Protein AF-A0A0S7EU86-F1 (afdb_monomer)

Sequence (99 aa):
PDTTYLLRIAAATRVGWCEPSPWTSHRTPKISSSKVPPAPVLQLEALNCTSVRARWHTSPDPVAVLGFRLCYHEEGQPEQPSILLQAETYIHTIGGLGE

Foldseek 3Di:
DQDWDWDKDWDADPVGIDDIDDTDTDTDPPPVPLQDFPDWDWDWDDPDPFKIKIFTDTDPHPHQDQWDWDWDDDDVGDIDHTDIGGSPDGMDMDGRHPD

Mean predicted aligned error: 13.25 Å

Organism: NCBI:txid188132

pLDDT: mean 76.17, std 11.66, range [46.59, 91.69]

InterPro domains:
  IPR003961 Fibronectin type III [PS50853] (1-31)
  IPR036116 Fibronectin type III superfamily [SSF49265] (1-97)

Radius of gyration: 24.98 Å; Cα contacts (8 Å, |Δi|>4): 153; chains: 1; bounding box: 62×23×64 Å

Structure (mmCIF, N/CA/C/O backbone):
data_AF-A0A0S7EU86-F1
#
_entry.id   AF-A0A0S7EU86-F1
#
loop_
_atom_site.group_PDB
_atom_site.id
_atom_site.type_symbol
_atom_site.label_atom_id
_atom_site.label_alt_id
_atom_site.label_comp_id
_atom_site.label_asym_id
_atom_site.label_entity_id
_atom_site.label_seq_id
_atom_site.pdbx_PDB_ins_code
_atom_site.Cartn_x
_atom_site.Cartn_y
_atom_site.Cartn_z
_atom_site.occupancy
_atom_site.B_iso_or_equiv
_atom_site.auth_seq_id
_atom_site.auth_comp_id
_atom_site.auth_asym_id
_atom_site.auth_atom_id
_atom_site.pdbx_PDB_model_num
ATOM 1 N N . PRO A 1 1 ? 15.363 8.288 -5.330 1.00 46.59 1 PRO A N 1
ATOM 2 C CA . PRO A 1 1 ? 16.267 9.262 -5.976 1.00 46.59 1 PRO A CA 1
ATOM 3 C C . PRO A 1 1 ? 15.541 9.985 -7.119 1.00 46.59 1 PRO A C 1
ATOM 5 O O . PRO A 1 1 ? 14.771 9.345 -7.828 1.00 46.59 1 PRO A O 1
ATOM 8 N N . ASP A 1 2 ? 15.757 11.299 -7.233 1.00 51.91 2 ASP A N 1
ATOM 9 C CA . ASP A 1 2 ? 15.404 12.167 -8.371 1.00 51.91 2 ASP A CA 1
ATOM 10 C C . ASP A 1 2 ? 16.699 12.472 -9.127 1.00 51.91 2 ASP A C 1
ATOM 12 O O . ASP A 1 2 ? 17.270 13.551 -9.000 1.00 51.91 2 ASP A O 1
ATOM 16 N N . THR A 1 3 ? 17.251 11.469 -9.801 1.00 57.22 3 THR A N 1
ATOM 17 C CA . THR A 1 3 ? 18.536 11.616 -10.484 1.00 57.22 3 THR A CA 1
ATOM 18 C C . THR A 1 3 ? 18.283 11.638 -11.983 1.00 57.22 3 THR A C 1
ATOM 20 O O . THR A 1 3 ? 17.699 10.713 -12.547 1.00 57.22 3 THR A O 1
ATOM 23 N N . THR A 1 4 ? 18.675 12.730 -12.631 1.00 67.44 4 THR A N 1
ATOM 24 C CA . THR A 1 4 ? 18.695 12.813 -14.091 1.00 67.44 4 THR A CA 1
ATOM 25 C C . THR A 1 4 ? 19.943 12.097 -14.583 1.00 67.44 4 THR A C 1
ATOM 27 O O . THR A 1 4 ? 21.056 12.489 -14.236 1.00 67.44 4 THR A O 1
ATOM 30 N N . TYR A 1 5 ? 19.759 11.053 -15.385 1.00 70.88 5 TYR A N 1
ATOM 31 C CA . TYR A 1 5 ? 20.847 10.322 -16.017 1.00 70.88 5 TYR A CA 1
ATOM 32 C C . TYR A 1 5 ? 21.015 10.811 -17.454 1.00 70.88 5 TYR A C 1
ATOM 34 O O . TYR A 1 5 ? 20.039 10.950 -18.193 1.00 70.88 5 TYR A O 1
ATOM 42 N N . LEU A 1 6 ? 22.260 11.065 -17.848 1.00 77.19 6 LEU A N 1
ATOM 43 C CA . LEU A 1 6 ? 22.628 11.287 -19.241 1.00 77.19 6 LEU A CA 1
ATOM 44 C C . LEU A 1 6 ? 23.138 9.960 -19.794 1.00 77.19 6 LEU A C 1
ATOM 46 O O . LEU A 1 6 ? 24.157 9.447 -19.336 1.00 77.19 6 LEU A O 1
ATOM 50 N N . LEU A 1 7 ? 22.411 9.390 -20.751 1.00 78.62 7 LEU A N 1
ATOM 51 C CA . LEU A 1 7 ? 22.795 8.153 -21.419 1.00 78.62 7 LEU A CA 1
ATOM 52 C C . LEU A 1 7 ? 23.184 8.459 -22.866 1.00 78.62 7 LEU A C 1
ATOM 54 O O . LEU A 1 7 ? 22.616 9.340 -23.509 1.00 78.62 7 LEU A O 1
ATOM 58 N N . ARG A 1 8 ? 24.155 7.714 -23.388 1.00 77.06 8 ARG A N 1
ATOM 59 C CA . ARG A 1 8 ? 24.468 7.647 -24.818 1.00 77.06 8 ARG A CA 1
ATOM 60 C C . ARG A 1 8 ? 25.004 6.263 -25.142 1.00 77.06 8 ARG A C 1
ATOM 62 O O . ARG A 1 8 ? 25.520 5.586 -24.254 1.00 77.06 8 ARG A O 1
ATOM 69 N N . ILE A 1 9 ? 24.903 5.855 -26.398 1.00 76.88 9 ILE A N 1
ATOM 70 C CA . ILE A 1 9 ? 25.339 4.528 -26.836 1.00 76.88 9 ILE A CA 1
ATOM 71 C C . ILE A 1 9 ? 26.126 4.622 -28.146 1.00 76.88 9 ILE A C 1
ATOM 73 O O . ILE A 1 9 ? 25.810 5.443 -29.003 1.00 76.88 9 ILE A O 1
ATOM 77 N N . ALA A 1 10 ? 27.162 3.794 -28.288 1.00 81.38 10 ALA A N 1
ATOM 78 C CA . ALA A 1 10 ? 27.906 3.589 -29.532 1.00 81.38 10 ALA A CA 1
ATOM 79 C C . ALA A 1 10 ? 27.873 2.108 -29.903 1.00 81.38 10 ALA A C 1
ATOM 81 O O . ALA A 1 10 ? 27.994 1.243 -29.035 1.00 81.38 10 ALA A O 1
ATOM 82 N N . ALA A 1 11 ? 27.758 1.822 -31.197 1.00 80.44 11 ALA A N 1
ATOM 83 C CA . ALA A 1 11 ? 27.907 0.468 -31.710 1.00 80.44 11 ALA A CA 1
ATOM 84 C C . ALA A 1 11 ? 29.396 0.114 -31.860 1.00 80.44 11 ALA A C 1
ATOM 86 O O . ALA A 1 11 ? 30.177 0.911 -32.384 1.00 80.44 11 ALA A O 1
ATOM 87 N N . ALA A 1 12 ? 29.780 -1.088 -31.428 1.00 80.69 12 ALA A N 1
ATOM 88 C CA . ALA A 1 12 ? 31.108 -1.647 -31.665 1.00 80.69 12 ALA A CA 1
ATOM 89 C C . ALA A 1 12 ? 31.097 -2.549 -32.902 1.00 80.69 12 ALA A C 1
ATOM 91 O O . ALA A 1 12 ? 30.210 -3.384 -33.070 1.00 80.69 12 ALA A O 1
ATOM 92 N N . THR A 1 13 ? 32.118 -2.423 -33.741 1.00 76.50 13 THR A N 1
ATOM 93 C CA . THR A 1 13 ? 32.385 -3.315 -34.873 1.00 76.50 13 THR A CA 1
ATOM 94 C C . THR A 1 13 ? 33.777 -3.927 -34.732 1.00 76.50 13 THR A C 1
ATOM 96 O O . THR A 1 13 ? 34.605 -3.454 -33.954 1.00 76.50 13 THR A O 1
ATOM 99 N N . ARG A 1 14 ? 34.075 -4.963 -35.523 1.00 75.25 14 ARG A N 1
ATOM 100 C CA . ARG A 1 14 ? 35.390 -5.632 -35.531 1.00 75.25 14 ARG A CA 1
ATOM 101 C C . ARG A 1 14 ? 36.555 -4.686 -35.876 1.00 75.25 14 ARG A C 1
ATOM 103 O O . ARG A 1 14 ? 37.694 -5.001 -35.555 1.00 75.25 14 ARG A O 1
ATOM 110 N N . VAL A 1 15 ? 36.268 -3.553 -36.519 1.00 77.94 15 VAL A N 1
ATOM 111 C CA . VAL A 1 15 ? 37.255 -2.538 -36.924 1.00 77.94 15 VAL A CA 1
ATOM 112 C C . VAL A 1 15 ? 37.270 -1.302 -36.014 1.00 77.94 15 VAL A C 1
ATOM 114 O O . VAL A 1 15 ? 38.108 -0.429 -36.207 1.00 77.94 15 VAL A O 1
ATOM 117 N N . GLY A 1 16 ? 36.382 -1.220 -35.013 1.00 80.69 16 GLY A N 1
ATOM 118 C CA . GLY A 1 16 ? 36.322 -0.101 -34.067 1.00 80.69 16 GLY A CA 1
ATOM 119 C C . GLY A 1 16 ? 34.904 0.306 -33.657 1.00 80.69 16 GLY A C 1
ATOM 120 O O . GLY A 1 16 ? 33.915 -0.313 -34.052 1.00 80.69 16 GLY A O 1
ATOM 121 N N . TRP A 1 17 ? 34.811 1.361 -32.849 1.00 78.38 17 TRP A N 1
ATOM 122 C CA . TRP A 1 17 ? 33.550 1.941 -32.376 1.00 78.38 17 TRP A CA 1
ATOM 123 C C . TRP A 1 17 ? 33.030 3.004 -33.351 1.00 78.38 17 TRP A C 1
ATOM 125 O O . TRP A 1 17 ? 33.816 3.766 -33.908 1.00 78.38 17 TRP A O 1
ATOM 135 N N . CYS A 1 18 ? 31.712 3.062 -33.544 1.00 78.44 18 CYS A N 1
ATOM 136 C CA . CYS A 1 18 ? 31.058 4.122 -34.313 1.00 78.44 18 CYS A CA 1
ATOM 137 C C . CYS A 1 18 ? 30.902 5.404 -33.475 1.00 78.44 18 CYS A C 1
ATOM 139 O O . CYS A 1 18 ? 31.045 5.379 -32.248 1.00 78.44 18 CYS A O 1
ATOM 141 N N . GLU A 1 19 ? 30.573 6.518 -34.131 1.00 85.25 19 GLU A N 1
ATOM 142 C CA . GLU A 1 19 ? 30.226 7.760 -33.448 1.00 85.25 19 GLU A CA 1
ATOM 143 C C . GLU A 1 19 ? 29.063 7.518 -32.472 1.00 85.25 19 GLU A C 1
ATOM 145 O O . GLU A 1 19 ? 28.039 6.941 -32.854 1.00 85.25 19 GLU A O 1
ATOM 150 N N . PRO A 1 20 ? 29.201 7.904 -31.191 1.00 78.81 20 PRO A N 1
ATOM 151 C CA . PRO A 1 20 ? 28.162 7.606 -30.225 1.00 78.81 20 PRO A CA 1
ATOM 152 C C . PRO A 1 20 ? 26.981 8.558 -30.401 1.00 78.81 20 PRO A C 1
ATOM 154 O O . PRO A 1 20 ? 27.161 9.729 -30.741 1.00 78.81 20 PRO A O 1
ATOM 157 N N . SER A 1 21 ? 25.788 8.089 -30.042 1.00 79.50 21 SER A N 1
ATOM 158 C CA . SER A 1 21 ? 24.556 8.872 -30.113 1.00 79.50 21 SER A CA 1
ATOM 159 C C . SER A 1 21 ? 24.660 10.212 -29.361 1.00 79.50 21 SER A C 1
ATOM 161 O O . SER A 1 21 ? 25.476 10.345 -28.430 1.00 79.50 21 SER A O 1
ATOM 163 N N . PRO A 1 22 ? 23.796 11.191 -29.697 1.00 80.69 22 PRO A N 1
ATOM 164 C CA . PRO A 1 22 ? 23.561 12.354 -28.851 1.00 80.69 22 PRO A CA 1
ATOM 165 C C . PRO A 1 22 ? 23.205 11.931 -27.422 1.00 80.69 22 PRO A C 1
ATOM 167 O O . PRO A 1 22 ? 22.662 10.843 -27.199 1.00 80.69 22 PRO A O 1
ATOM 170 N N . TRP A 1 23 ? 23.521 12.792 -26.456 1.00 80.75 23 TRP A N 1
ATOM 171 C CA . TRP A 1 23 ? 23.123 12.588 -25.068 1.00 80.75 23 TRP A CA 1
ATOM 172 C C . TRP A 1 23 ? 21.603 12.620 -24.958 1.00 80.75 23 TRP A C 1
ATOM 174 O O . TRP A 1 23 ? 20.979 13.620 -25.305 1.00 80.75 23 TRP A O 1
ATOM 184 N N . THR A 1 24 ? 21.020 11.543 -24.439 1.00 74.75 24 THR A N 1
ATOM 185 C CA . THR A 1 24 ? 19.619 11.530 -24.028 1.00 74.75 24 THR A CA 1
ATOM 186 C C . THR A 1 24 ? 19.529 11.727 -22.518 1.00 74.75 24 THR A C 1
ATOM 188 O O . THR A 1 24 ? 20.228 11.066 -21.744 1.00 74.75 24 THR A O 1
ATOM 191 N N . SER A 1 25 ? 18.692 12.670 -22.087 1.00 76.94 25 SER A N 1
ATOM 192 C CA . SER A 1 25 ? 18.408 12.913 -20.678 1.00 76.94 25 SER A CA 1
ATOM 193 C C . SER A 1 25 ? 17.193 12.090 -20.259 1.00 76.94 25 SER A C 1
ATOM 195 O O . SER A 1 25 ? 16.075 12.308 -20.717 1.00 76.94 25 SER A O 1
ATOM 197 N N . HIS A 1 26 ? 17.402 11.132 -19.360 1.00 62.59 26 HIS A N 1
ATOM 198 C CA . HIS A 1 26 ? 16.317 10.368 -18.755 1.00 62.59 26 HIS A CA 1
ATOM 199 C C . HIS A 1 26 ? 16.257 10.675 -17.266 1.00 62.59 26 HIS A C 1
ATOM 201 O O . HIS A 1 26 ? 17.200 10.430 -16.512 1.00 62.59 26 HIS A O 1
ATOM 207 N N . ARG A 1 27 ? 15.121 11.218 -16.831 1.00 62.00 27 ARG A N 1
ATOM 208 C CA . ARG A 1 27 ? 14.837 11.421 -15.414 1.00 62.00 27 ARG A CA 1
ATOM 209 C C . ARG A 1 27 ? 14.175 10.164 -14.874 1.00 62.00 27 ARG A C 1
ATOM 211 O O . ARG A 1 27 ? 13.059 9.840 -15.273 1.00 62.00 27 ARG A O 1
ATOM 218 N N . THR A 1 28 ? 14.839 9.457 -13.963 1.00 57.91 28 THR A N 1
ATOM 219 C CA . THR A 1 28 ? 14.153 8.410 -13.198 1.00 57.91 28 THR A CA 1
ATOM 220 C C . THR A 1 28 ? 13.142 9.081 -12.265 1.00 57.91 28 THR A C 1
ATOM 222 O O . THR A 1 28 ? 13.540 9.998 -11.538 1.00 57.91 28 THR A O 1
ATOM 225 N N . PRO A 1 29 ? 11.859 8.674 -12.265 1.00 48.56 29 PRO A N 1
ATOM 226 C CA . PRO A 1 29 ? 10.866 9.260 -11.376 1.00 48.56 29 PRO A CA 1
ATOM 227 C C . PRO A 1 29 ? 11.291 9.086 -9.914 1.00 48.56 29 PRO A C 1
ATOM 229 O O . PRO A 1 29 ? 11.888 8.074 -9.540 1.00 48.56 29 PRO A O 1
ATOM 232 N N . LYS A 1 30 ? 10.991 10.093 -9.082 1.00 48.84 30 LYS A N 1
ATOM 233 C CA . LYS A 1 30 ? 11.252 10.081 -7.636 1.00 48.84 30 LYS A CA 1
ATOM 234 C C . LYS A 1 30 ? 10.781 8.759 -7.025 1.00 48.84 30 LYS A C 1
ATOM 236 O O . LYS A 1 30 ? 9.589 8.562 -6.804 1.00 48.84 30 LYS A O 1
ATOM 241 N N . ILE A 1 31 ? 11.739 7.908 -6.655 1.00 49.94 31 ILE A N 1
ATOM 242 C CA . ILE A 1 31 ? 11.520 6.643 -5.916 1.00 49.94 31 ILE A CA 1
ATOM 243 C C . ILE A 1 31 ? 10.666 6.814 -4.640 1.00 49.94 31 ILE A C 1
ATOM 245 O O . ILE A 1 31 ? 10.117 5.838 -4.146 1.00 49.94 31 ILE A O 1
ATOM 249 N N . SER A 1 32 ? 10.518 8.037 -4.121 1.00 50.19 32 SER A N 1
ATOM 250 C CA . SER A 1 32 ? 9.723 8.325 -2.921 1.00 50.19 32 SER A CA 1
ATOM 251 C C . SER A 1 32 ? 8.239 8.614 -3.180 1.00 50.19 32 SER A C 1
ATOM 253 O O . SER A 1 32 ? 7.493 8.680 -2.215 1.00 50.19 32 SER A O 1
ATOM 255 N N . SER A 1 33 ? 7.791 8.783 -4.433 1.00 50.94 33 SER A N 1
ATOM 256 C CA . SER A 1 33 ? 6.379 9.104 -4.730 1.00 50.94 33 SER A CA 1
ATOM 257 C C . SER A 1 33 ? 5.689 8.134 -5.688 1.00 50.94 33 SER A C 1
ATOM 259 O O . SER A 1 33 ? 4.469 8.162 -5.757 1.00 50.94 33 SER A O 1
ATOM 261 N N . SER A 1 34 ? 6.418 7.275 -6.414 1.00 51.62 34 SER A N 1
ATOM 262 C CA . SER A 1 34 ? 5.804 6.312 -7.353 1.00 51.62 34 SER A CA 1
ATOM 263 C C . SER A 1 34 ? 5.592 4.908 -6.768 1.00 51.62 34 SER A C 1
ATOM 265 O O . SER A 1 34 ? 5.277 3.981 -7.508 1.00 51.62 34 SER A O 1
ATOM 267 N N . LYS A 1 35 ? 5.841 4.721 -5.466 1.00 55.28 35 LYS A N 1
ATOM 268 C CA . LYS A 1 35 ? 5.684 3.434 -4.764 1.00 55.28 35 LYS A CA 1
ATOM 269 C C . LYS A 1 35 ? 4.832 3.554 -3.499 1.00 55.28 35 LYS A C 1
ATOM 271 O O . LYS A 1 35 ? 4.804 2.643 -2.685 1.00 55.28 35 LYS A O 1
ATOM 276 N N . VAL A 1 36 ? 4.191 4.697 -3.290 1.00 57.44 36 VAL A N 1
ATOM 277 C CA . VAL A 1 36 ? 3.184 4.837 -2.241 1.00 57.44 36 VAL A CA 1
ATOM 278 C C . VAL A 1 36 ? 1.869 4.975 -2.984 1.00 57.44 36 VAL A C 1
ATOM 280 O O . VAL A 1 36 ? 1.741 5.924 -3.762 1.00 57.44 36 VAL A O 1
ATOM 283 N N . PRO A 1 37 ? 0.940 4.021 -2.821 1.00 65.69 37 PRO A N 1
ATOM 284 C CA . PRO A 1 37 ? -0.347 4.140 -3.466 1.00 65.69 37 PRO A CA 1
ATOM 285 C C . PRO A 1 37 ? -1.034 5.401 -2.929 1.00 65.69 37 PRO A C 1
ATOM 287 O O . PRO A 1 37 ? -0.770 5.813 -1.792 1.00 65.69 37 PRO A O 1
ATOM 290 N N . PRO A 1 38 ? -1.909 6.032 -3.721 1.00 67.44 38 PRO A N 1
ATOM 291 C CA . PRO A 1 38 ? -2.770 7.094 -3.215 1.00 67.44 38 PRO A CA 1
ATOM 292 C C . PRO A 1 38 ? -3.479 6.652 -1.926 1.00 67.44 38 PRO A C 1
ATOM 294 O O . PRO A 1 38 ? -3.746 5.463 -1.724 1.00 67.44 38 PRO A O 1
ATOM 297 N N . ALA A 1 39 ? -3.764 7.621 -1.050 1.00 72.25 39 ALA A N 1
ATOM 298 C CA . ALA A 1 39 ? -4.372 7.352 0.248 1.00 72.25 39 ALA A CA 1
ATOM 299 C C . ALA A 1 39 ? -5.650 6.503 0.088 1.00 72.25 39 ALA A C 1
ATOM 301 O O . ALA A 1 39 ? -6.472 6.807 -0.784 1.00 72.25 39 ALA A O 1
ATOM 302 N N . PRO A 1 40 ? -5.825 5.442 0.898 1.00 82.69 40 PRO A N 1
ATOM 303 C CA . PRO A 1 40 ? -7.032 4.636 0.846 1.00 82.69 40 PRO A CA 1
ATOM 304 C C . PRO A 1 40 ? -8.242 5.494 1.214 1.00 82.69 40 PRO A C 1
ATOM 306 O O . PRO A 1 40 ? -8.187 6.322 2.126 1.00 82.69 40 PRO A O 1
ATOM 309 N N . VAL A 1 41 ? -9.349 5.282 0.511 1.00 86.88 41 VAL A N 1
ATOM 310 C CA . VAL A 1 41 ? -10.608 5.961 0.815 1.00 86.88 41 VAL A CA 1
ATOM 311 C C . VAL A 1 41 ? -11.241 5.242 1.997 1.00 86.88 41 VAL A C 1
ATOM 313 O O . VAL A 1 41 ? -11.649 4.090 1.859 1.00 86.88 41 VAL A O 1
ATOM 316 N N . LEU A 1 42 ? -11.301 5.906 3.151 1.00 87.38 42 LEU A N 1
ATOM 317 C CA . LEU A 1 42 ? -11.921 5.387 4.368 1.00 87.38 42 LEU A CA 1
ATOM 318 C C . LEU A 1 42 ? -13.407 5.770 4.419 1.00 87.38 42 LEU A C 1
ATOM 320 O O . LEU A 1 42 ? -13.768 6.936 4.288 1.00 87.38 42 LEU A O 1
ATOM 324 N N . GLN A 1 43 ? -14.257 4.779 4.645 1.00 88.31 43 GLN A N 1
ATOM 325 C CA . GLN A 1 43 ? -15.691 4.892 4.875 1.00 88.31 43 GLN A CA 1
ATOM 326 C C . GLN A 1 43 ? -16.012 4.327 6.258 1.00 88.31 43 GLN A C 1
ATOM 328 O O . GLN A 1 43 ? -15.646 3.197 6.581 1.00 88.31 43 GLN A O 1
ATOM 333 N N . LEU A 1 44 ? -16.701 5.111 7.079 1.00 87.62 44 LEU A N 1
ATOM 334 C CA . LEU A 1 44 ? -17.134 4.703 8.412 1.00 87.62 44 LEU A CA 1
ATOM 335 C C . LEU A 1 44 ? -18.644 4.471 8.388 1.00 87.62 44 LEU A C 1
ATOM 337 O O . LEU A 1 44 ? -19.397 5.309 7.898 1.00 87.62 44 LEU A O 1
ATOM 341 N N . GLU A 1 45 ? -19.084 3.339 8.922 1.00 89.06 45 GLU A N 1
ATOM 342 C CA . GLU A 1 45 ? -20.495 2.993 9.062 1.00 89.06 45 GLU A CA 1
ATOM 343 C C . GLU A 1 45 ? -20.796 2.718 10.536 1.00 89.06 45 GLU A C 1
ATOM 345 O O . GLU A 1 45 ? -20.221 1.808 11.132 1.00 89.06 45 GLU A O 1
ATOM 350 N N . ALA A 1 46 ? -21.676 3.511 11.146 1.00 85.94 46 ALA A N 1
ATOM 351 C CA . ALA A 1 46 ? -22.088 3.287 12.526 1.00 85.94 46 ALA A CA 1
ATOM 352 C C . ALA A 1 46 ? -22.958 2.027 12.601 1.00 85.94 46 ALA A C 1
ATOM 354 O O . ALA A 1 46 ? -23.997 1.951 11.947 1.00 85.94 46 ALA A O 1
ATOM 355 N N . LEU A 1 47 ? -22.521 1.040 13.384 1.00 85.88 47 LEU A N 1
ATOM 356 C CA . LEU A 1 47 ? -23.308 -0.165 13.633 1.00 85.88 47 LEU A CA 1
ATOM 357 C C . LEU A 1 47 ? -24.215 0.051 14.844 1.00 85.88 47 LEU A C 1
ATOM 359 O O . LEU A 1 47 ? -25.419 -0.154 14.747 1.00 85.88 47 LEU A O 1
ATOM 363 N N . ASN A 1 48 ? -23.634 0.517 15.953 1.00 84.44 48 ASN A N 1
ATOM 364 C CA . ASN A 1 48 ? -24.305 0.736 17.234 1.00 84.44 48 ASN A CA 1
ATOM 365 C C . ASN A 1 48 ? -23.831 2.059 17.864 1.00 84.44 48 ASN A C 1
ATOM 367 O O . ASN A 1 48 ? -22.869 2.665 17.394 1.00 84.44 48 ASN A O 1
ATOM 371 N N . CYS A 1 49 ? -24.430 2.454 18.993 1.00 80.69 49 CYS A N 1
ATOM 372 C CA . CYS A 1 49 ? -24.001 3.626 19.771 1.00 80.69 49 CYS A CA 1
ATOM 373 C C . CYS A 1 49 ? -22.546 3.547 20.272 1.00 80.69 49 CYS A C 1
ATOM 375 O O . CYS A 1 49 ? -21.971 4.581 20.579 1.00 80.69 49 CYS A O 1
ATOM 377 N N . THR A 1 50 ? -21.962 2.344 20.336 1.00 85.69 50 THR A N 1
ATOM 378 C CA . THR A 1 50 ? -20.587 2.097 20.808 1.00 85.69 50 THR A CA 1
ATOM 379 C C . THR A 1 50 ? -19.735 1.320 19.801 1.00 85.69 50 THR A C 1
ATOM 381 O O . THR A 1 50 ? -18.692 0.757 20.143 1.00 85.69 50 THR A O 1
ATOM 384 N N . SER A 1 51 ? -20.191 1.183 18.551 1.00 84.94 51 SER A N 1
ATOM 385 C CA . SER A 1 51 ? -19.481 0.385 17.544 1.00 84.94 51 SER A CA 1
ATOM 386 C C . SER A 1 51 ? -19.588 0.980 16.148 1.00 84.94 51 SER A C 1
ATOM 388 O O . SER A 1 51 ? -20.684 1.229 15.644 1.00 84.94 51 SER A O 1
ATOM 390 N N . VAL A 1 52 ? -18.441 1.131 15.491 1.00 88.50 52 VAL A N 1
ATOM 391 C CA . VAL A 1 52 ? -18.303 1.656 14.130 1.00 88.50 52 VAL A CA 1
ATOM 392 C C . VAL A 1 52 ? -17.548 0.651 13.272 1.00 88.50 52 VAL A C 1
ATOM 394 O O . VAL A 1 52 ? -16.551 0.059 13.674 1.00 88.50 52 VAL A O 1
ATOM 397 N N . ARG A 1 53 ? -18.012 0.470 12.044 1.00 89.75 53 ARG A N 1
ATOM 398 C CA . ARG A 1 53 ? -17.368 -0.339 11.021 1.00 89.75 53 ARG A CA 1
ATOM 399 C C . ARG A 1 53 ? -16.554 0.557 10.104 1.00 89.75 53 ARG A C 1
ATOM 401 O O . ARG A 1 53 ? -17.108 1.340 9.339 1.00 89.75 53 ARG A O 1
ATOM 408 N N . ALA A 1 54 ? -15.239 0.412 10.159 1.00 90.12 54 ALA A N 1
ATOM 409 C CA . ALA A 1 54 ? -14.313 1.020 9.223 1.00 90.12 54 ALA A CA 1
ATOM 410 C C . ALA A 1 54 ? -14.172 0.135 7.984 1.00 90.12 54 ALA A C 1
ATOM 412 O O . ALA A 1 54 ? -13.846 -1.046 8.079 1.00 90.12 54 ALA A O 1
ATOM 413 N N . ARG A 1 55 ? -14.426 0.700 6.810 1.00 91.69 55 ARG A N 1
ATOM 414 C CA . ARG A 1 55 ? -14.251 0.062 5.504 1.00 91.69 55 ARG A CA 1
ATOM 415 C C . ARG A 1 55 ? -13.360 0.950 4.664 1.00 91.69 55 ARG A C 1
ATOM 417 O O . ARG A 1 55 ? -13.583 2.151 4.625 1.00 91.69 55 ARG A O 1
ATOM 424 N N . TRP A 1 56 ? -12.373 0.402 3.978 1.00 90.62 56 TRP A N 1
ATOM 425 C CA . TRP A 1 56 ? -11.536 1.200 3.088 1.00 90.62 56 TRP A CA 1
ATOM 426 C C . TRP A 1 56 ? -11.252 0.467 1.794 1.00 90.62 56 TRP A C 1
ATOM 428 O O . TRP A 1 56 ? -11.286 -0.758 1.730 1.00 90.62 56 TRP A O 1
ATOM 438 N N . HIS A 1 57 ? -10.966 1.228 0.747 1.00 83.50 57 HIS A N 1
ATOM 439 C CA . HIS A 1 57 ? -10.532 0.682 -0.528 1.00 83.50 57 HIS A CA 1
ATOM 440 C C . HIS A 1 57 ? -9.338 1.468 -1.065 1.00 83.50 57 HIS A C 1
ATOM 442 O O . HIS A 1 57 ? -9.228 2.682 -0.880 1.00 83.50 57 HIS A O 1
ATOM 448 N N . THR A 1 58 ? -8.427 0.759 -1.722 1.00 79.19 58 THR A N 1
ATOM 449 C CA . THR A 1 58 ? -7.236 1.329 -2.360 1.00 79.19 58 THR A CA 1
ATOM 450 C C . THR A 1 58 ? -7.471 1.475 -3.851 1.00 79.19 58 THR A C 1
ATOM 452 O O . THR A 1 58 ? -8.107 0.620 -4.469 1.00 79.19 58 THR A O 1
ATOM 455 N N . SER A 1 59 ? -6.944 2.540 -4.447 1.00 72.88 59 SER A N 1
ATOM 456 C CA . SER A 1 59 ? -6.921 2.675 -5.903 1.00 72.88 59 SER A CA 1
ATOM 457 C C . SER A 1 59 ? -6.134 1.514 -6.522 1.00 72.88 59 SER A C 1
ATOM 459 O O . SER A 1 59 ? -5.164 1.062 -5.909 1.00 72.88 59 SER A O 1
ATOM 461 N N . PRO A 1 60 ? -6.508 1.038 -7.722 1.00 65.12 60 PRO A N 1
ATOM 462 C CA . PRO A 1 60 ? -5.712 0.062 -8.453 1.00 65.12 60 PRO A CA 1
ATOM 463 C C . PRO A 1 60 ? -4.392 0.720 -8.885 1.00 65.12 60 PRO A C 1
ATOM 465 O O . PRO A 1 60 ? -4.320 1.371 -9.924 1.00 65.12 60 PRO A O 1
ATOM 468 N N . ASP A 1 61 ? -3.368 0.599 -8.04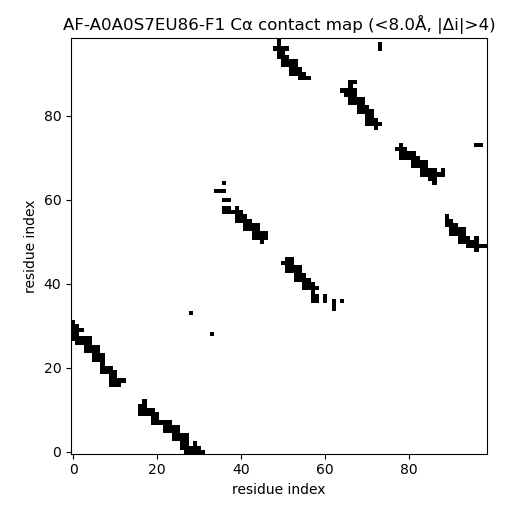6 1.00 65.88 61 ASP A N 1
ATOM 469 C CA . ASP A 1 61 ? -2.017 1.109 -8.275 1.00 65.88 61 ASP A CA 1
ATOM 470 C C . ASP A 1 61 ? -1.065 -0.071 -8.549 1.00 65.88 61 ASP A C 1
ATOM 472 O O . ASP A 1 61 ? -1.271 -1.157 -8.000 1.00 65.88 61 ASP A O 1
ATOM 476 N N . PRO A 1 62 ? -0.023 0.089 -9.387 1.00 61.88 62 PRO A N 1
ATOM 477 C CA . PRO A 1 62 ? 0.985 -0.951 -9.607 1.00 61.88 62 PRO A CA 1
ATOM 478 C C . PRO A 1 62 ? 1.757 -1.371 -8.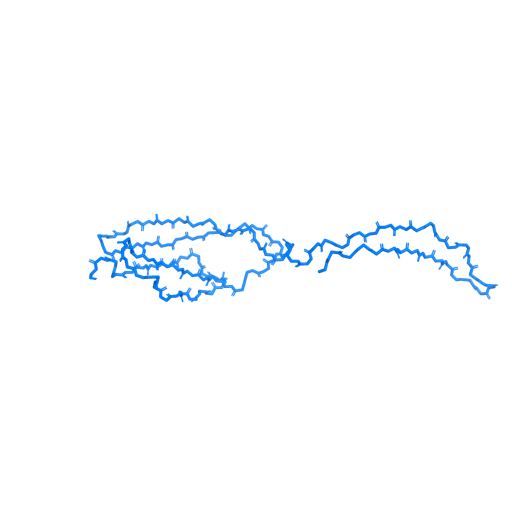343 1.00 61.88 62 PRO A C 1
ATOM 480 O O . PRO A 1 62 ? 2.477 -2.372 -8.380 1.00 61.88 62 PRO A O 1
ATOM 483 N N . VAL A 1 63 ? 1.658 -0.633 -7.233 1.00 68.19 63 VAL A N 1
ATOM 484 C CA . VAL A 1 63 ? 2.275 -1.022 -5.965 1.00 68.19 63 VAL A CA 1
ATOM 485 C C . VAL A 1 63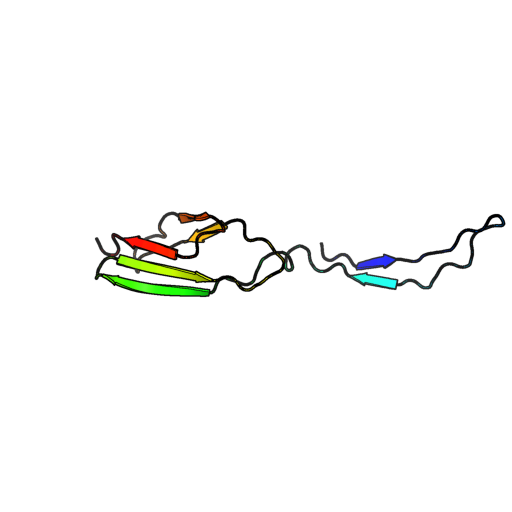 ? 1.410 -1.997 -5.157 1.00 68.19 63 VAL A C 1
ATOM 487 O O . VAL A 1 63 ? 0.271 -1.718 -4.789 1.00 68.19 63 VAL A O 1
ATOM 490 N N . ALA A 1 64 ? 2.002 -3.136 -4.792 1.00 69.38 64 ALA A N 1
ATOM 491 C CA . ALA A 1 64 ? 1.399 -4.057 -3.836 1.00 69.38 64 ALA A CA 1
ATOM 492 C C . ALA A 1 64 ? 1.344 -3.419 -2.436 1.00 69.38 64 ALA A C 1
ATOM 494 O O . ALA A 1 64 ? 2.379 -3.112 -1.836 1.00 69.38 64 ALA A O 1
ATOM 495 N N . VAL A 1 65 ? 0.133 -3.237 -1.910 1.00 77.94 65 VAL A N 1
ATOM 496 C CA . VAL A 1 65 ? -0.094 -2.861 -0.510 1.00 77.94 65 VAL A CA 1
ATOM 497 C C . VAL A 1 65 ? 0.333 -4.032 0.371 1.00 77.94 65 VAL A C 1
ATOM 499 O O . VAL A 1 65 ? -0.036 -5.169 0.102 1.00 77.94 65 VAL A O 1
ATOM 502 N N . LEU A 1 66 ? 1.128 -3.769 1.411 1.00 81.75 66 LEU A N 1
ATOM 503 C CA . LEU A 1 66 ? 1.603 -4.804 2.345 1.00 81.75 66 LEU A CA 1
ATOM 504 C C . LEU A 1 66 ? 0.758 -4.882 3.625 1.00 81.75 66 LEU A C 1
ATOM 506 O O . LEU A 1 66 ? 0.777 -5.893 4.322 1.00 81.75 66 LEU A O 1
ATOM 510 N N . GLY A 1 67 ? 0.002 -3.829 3.922 1.00 84.38 67 GLY A N 1
ATOM 511 C CA . GLY A 1 67 ? -0.857 -3.744 5.093 1.00 84.38 67 GLY A CA 1
ATOM 512 C C . GLY A 1 67 ? -1.417 -2.344 5.287 1.00 84.38 67 GLY A C 1
ATOM 513 O O . GLY A 1 67 ? -1.021 -1.396 4.605 1.00 84.38 67 GLY A O 1
ATOM 514 N N . PHE A 1 68 ? -2.328 -2.230 6.244 1.00 86.38 68 PHE A N 1
ATOM 515 C CA . PHE A 1 68 ? -2.962 -0.984 6.646 1.00 86.38 68 PHE A CA 1
ATOM 516 C C . PHE A 1 68 ? -2.659 -0.693 8.113 1.00 86.38 68 PHE A C 1
ATOM 518 O O . PHE A 1 68 ? -2.462 -1.598 8.924 1.00 86.38 68 PHE A O 1
ATOM 525 N N . ARG A 1 69 ? -2.612 0.592 8.453 1.00 87.38 69 ARG A N 1
ATOM 526 C CA . ARG A 1 69 ? -2.462 1.064 9.826 1.00 87.38 69 ARG A CA 1
ATOM 527 C C . ARG A 1 69 ? -3.656 1.946 10.145 1.00 87.38 69 ARG A C 1
ATOM 529 O O . ARG A 1 69 ? -3.760 3.043 9.606 1.00 87.38 69 ARG A O 1
ATOM 53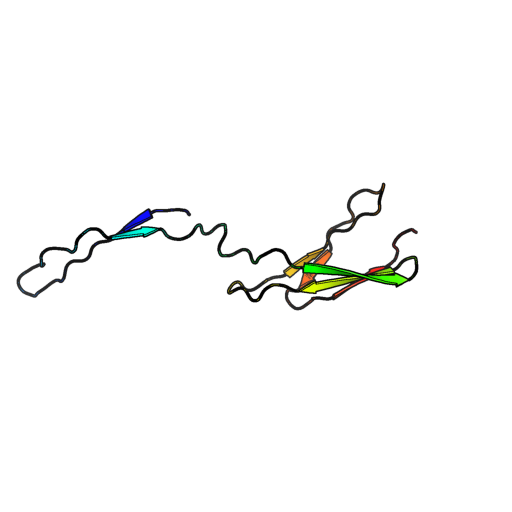6 N N . LEU A 1 70 ? -4.552 1.446 10.983 1.00 85.25 70 LEU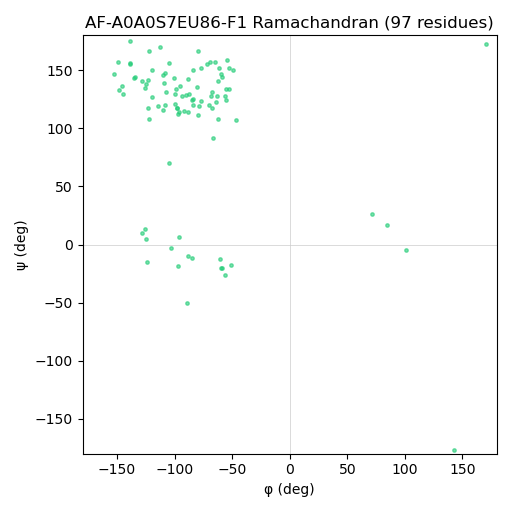 A N 1
ATOM 537 C CA . LEU A 1 70 ? -5.756 2.154 11.393 1.00 85.25 70 LEU A CA 1
ATOM 538 C C . LEU A 1 70 ? -5.504 2.814 12.749 1.00 85.25 70 LEU A C 1
ATOM 540 O O . LEU A 1 70 ? -5.250 2.124 13.733 1.00 85.25 70 LEU A O 1
ATOM 544 N N . CYS A 1 71 ? -5.561 4.140 12.794 1.00 83.00 71 CYS A N 1
ATOM 545 C CA . CYS A 1 71 ? -5.545 4.909 14.035 1.00 83.00 71 CYS A CA 1
ATOM 546 C C . CYS A 1 71 ? -6.935 5.502 14.243 1.00 83.00 71 CYS A C 1
ATOM 548 O O . CYS A 1 71 ? -7.559 5.966 13.287 1.00 83.00 71 CYS A O 1
ATOM 550 N N . TYR A 1 72 ? -7.410 5.483 15.479 1.00 80.25 72 TYR A N 1
ATOM 551 C CA . TYR A 1 72 ? -8.648 6.135 15.873 1.00 80.25 72 TYR A CA 1
ATOM 552 C C . TYR A 1 72 ? -8.431 6.811 17.226 1.00 80.25 72 TYR A C 1
ATOM 554 O O . TYR A 1 72 ? -7.478 6.503 17.944 1.00 80.25 72 TYR A O 1
ATOM 562 N N . HIS A 1 73 ? -9.238 7.822 17.505 1.00 79.31 73 HIS A N 1
ATOM 563 C CA . HIS A 1 73 ? -9.226 8.536 18.768 1.00 79.31 73 HIS A CA 1
ATOM 564 C C . HIS A 1 73 ? -10.622 9.095 19.000 1.00 79.31 73 HIS A C 1
ATOM 566 O O . HIS A 1 73 ? -11.316 9.459 18.046 1.00 79.31 73 HIS A O 1
ATOM 572 N N . GLU A 1 74 ? -11.036 9.154 20.256 1.00 74.62 74 GLU A N 1
ATOM 573 C CA . GLU A 1 74 ? -12.279 9.822 20.622 1.00 74.62 74 GLU A CA 1
ATOM 574 C C . GLU A 1 74 ? -12.025 11.320 20.788 1.00 74.62 74 GLU A C 1
ATOM 576 O O . GLU A 1 74 ? -10.920 11.754 21.134 1.00 74.62 74 GLU A O 1
ATOM 581 N N . GLU A 1 75 ? -13.041 12.134 20.508 1.00 72.44 75 GLU A N 1
ATOM 582 C CA . GLU A 1 75 ? -12.943 13.581 20.674 1.00 72.44 75 GLU A CA 1
ATOM 583 C C . GLU A 1 75 ? -12.703 13.903 22.159 1.00 72.44 75 GLU A C 1
ATOM 585 O O . GLU A 1 75 ? -13.577 13.720 23.000 1.00 72.44 75 GLU A O 1
ATOM 590 N N . GLY A 1 76 ? -11.481 14.334 22.491 1.00 66.12 76 GLY A N 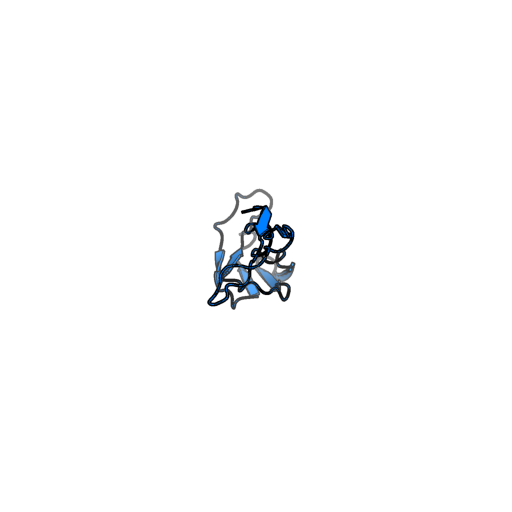1
ATOM 591 C CA . GLY A 1 76 ? -11.055 14.617 23.867 1.00 66.12 76 GLY A CA 1
ATOM 592 C C . GLY A 1 76 ? -10.211 13.529 24.546 1.00 66.12 76 GLY A C 1
ATOM 593 O O . GLY A 1 76 ? -9.705 13.781 25.638 1.00 66.12 76 GLY A O 1
ATOM 594 N N . GLN A 1 77 ? -9.994 12.370 23.914 1.00 72.25 77 GLN A N 1
ATOM 595 C CA . GLN A 1 77 ? -9.082 11.315 24.388 1.00 72.25 77 GLN A CA 1
ATOM 596 C C . GLN A 1 77 ? -7.776 11.287 23.567 1.00 72.25 77 GLN A C 1
ATOM 598 O O . GLN A 1 77 ? -7.750 11.753 22.422 1.00 72.25 77 GLN A O 1
ATOM 603 N N . PRO A 1 78 ? -6.666 10.763 24.123 1.00 73.19 78 PRO A N 1
ATOM 604 C CA . PRO A 1 78 ? -5.428 10.571 23.373 1.00 73.19 78 PRO A CA 1
ATOM 605 C C . PRO A 1 78 ? -5.592 9.535 22.247 1.00 73.19 78 P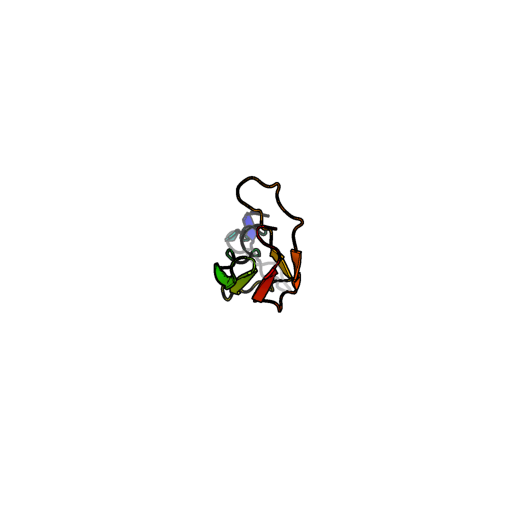RO A C 1
ATOM 607 O O . PRO A 1 78 ? -6.464 8.669 22.300 1.00 73.19 78 PRO A O 1
ATOM 610 N N . GLU A 1 79 ? -4.726 9.618 21.230 1.00 75.94 79 GLU A N 1
ATOM 611 C CA . GLU A 1 79 ? -4.707 8.675 20.102 1.00 75.94 79 GLU A CA 1
ATOM 612 C C . GLU A 1 79 ? -4.568 7.229 20.600 1.00 75.94 79 GLU A C 1
ATOM 614 O O . GLU A 1 79 ? -3.632 6.900 21.336 1.00 75.94 79 GLU A O 1
ATOM 619 N N . GLN A 1 80 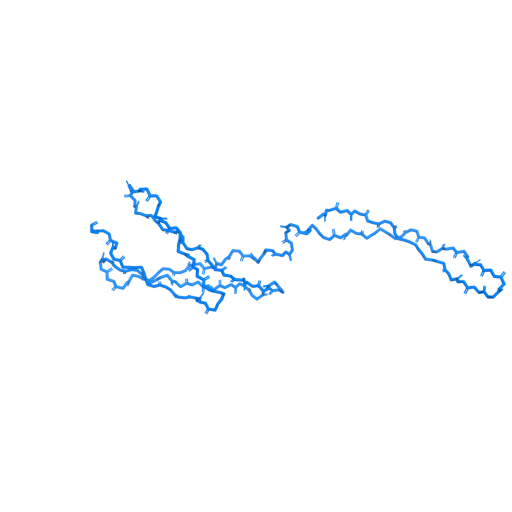? -5.507 6.361 20.211 1.00 76.62 80 GLN A N 1
ATOM 620 C CA . GLN A 1 80 ? -5.456 4.945 20.563 1.00 76.62 80 GLN A CA 1
ATOM 621 C C . GLN A 1 80 ? -4.344 4.240 19.778 1.00 76.62 80 GLN A C 1
ATOM 623 O O . GLN A 1 80 ? -3.950 4.682 18.693 1.00 76.62 80 GLN A O 1
ATOM 628 N N . PRO A 1 81 ? -3.812 3.118 20.298 1.00 78.38 81 PRO A N 1
ATOM 629 C CA . PRO A 1 81 ? -2.774 2.372 19.610 1.00 78.38 81 PRO A CA 1
ATOM 630 C C . PRO A 1 81 ? -3.222 1.979 18.203 1.00 78.38 81 PRO A C 1
ATOM 632 O O . PRO A 1 81 ? -4.319 1.466 17.983 1.00 78.38 81 PRO A O 1
ATOM 635 N N . SER A 1 82 ? -2.330 2.203 17.244 1.00 83.56 82 SER A N 1
ATOM 636 C CA . SER A 1 82 ? -2.602 1.896 15.849 1.00 83.56 82 SER A CA 1
ATOM 637 C C . SER A 1 82 ? -2.814 0.400 15.636 1.00 83.56 82 SER A C 1
ATOM 639 O O . SER A 1 82 ? -1.939 -0.405 15.970 1.00 83.56 82 SER A O 1
ATOM 641 N N . ILE A 1 83 ? -3.919 0.041 15.001 1.00 84.75 83 ILE A N 1
ATOM 642 C CA . ILE A 1 83 ? -4.252 -1.330 14.638 1.00 84.75 83 ILE A CA 1
ATOM 643 C C . ILE A 1 83 ? -3.550 -1.652 13.318 1.00 84.75 83 ILE A C 1
ATOM 645 O O . ILE A 1 83 ? -3.766 -0.987 12.301 1.00 84.75 83 ILE A O 1
ATOM 649 N N . LEU A 1 84 ? -2.683 -2.665 13.341 1.00 87.38 84 LEU A N 1
ATOM 650 C CA . LEU A 1 84 ? -2.020 -3.178 12.147 1.00 87.38 84 LEU A CA 1
ATOM 651 C C . LEU A 1 84 ? -2.893 -4.240 11.492 1.00 87.38 84 LEU A C 1
ATOM 653 O O . LEU A 1 84 ? -3.360 -5.181 12.127 1.00 87.38 84 LEU A O 1
ATOM 657 N N . LEU A 1 85 ? -3.100 -4.063 10.201 1.00 87.50 85 LEU A N 1
ATOM 658 C CA . LEU A 1 85 ? -4.071 -4.778 9.403 1.00 87.50 85 LEU A CA 1
ATOM 659 C C . LEU A 1 85 ? -3.368 -5.344 8.167 1.00 87.50 85 LEU A C 1
ATOM 661 O O . LEU A 1 85 ? -2.492 -4.699 7.591 1.00 87.50 85 LEU A O 1
ATOM 665 N N . GLN A 1 86 ? -3.718 -6.563 7.768 1.00 87.75 86 GLN A N 1
ATOM 666 C CA . GLN A 1 86 ? -3.113 -7.222 6.606 1.00 87.75 86 GLN A CA 1
ATOM 667 C C . GLN A 1 86 ? -3.525 -6.547 5.288 1.00 87.75 86 GLN A C 1
ATOM 669 O O . GLN A 1 86 ? -4.572 -5.917 5.215 1.00 87.75 86 GLN A O 1
ATOM 674 N N . ALA A 1 87 ? -2.738 -6.710 4.222 1.00 83.31 87 ALA A N 1
ATOM 675 C CA . ALA A 1 87 ? -3.058 -6.163 2.894 1.00 83.31 87 ALA A CA 1
ATOM 676 C C . ALA A 1 87 ? -4.421 -6.614 2.335 1.00 83.31 87 ALA A C 1
ATOM 678 O O . ALA A 1 87 ? -5.016 -5.927 1.514 1.00 83.31 87 ALA A O 1
ATOM 679 N N . GLU A 1 88 ? -4.891 -7.777 2.782 1.00 84.00 88 GLU A N 1
ATOM 680 C CA . GLU A 1 88 ? -6.122 -8.436 2.342 1.00 84.00 88 GLU A CA 1
ATOM 681 C C . GLU A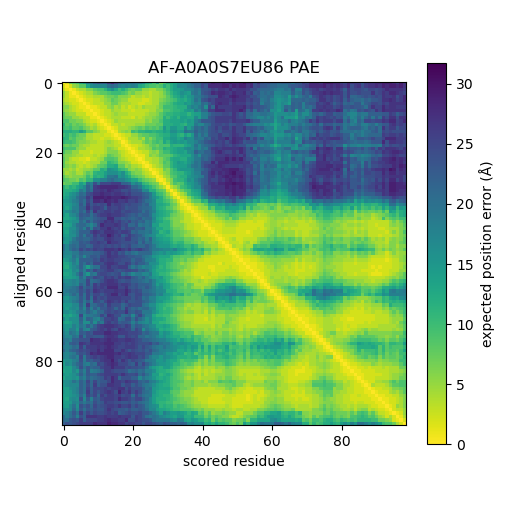 1 88 ? -7.360 -7.928 3.093 1.00 84.00 88 GLU A C 1
ATOM 683 O O . GLU A 1 88 ? -8.489 -8.249 2.719 1.00 84.00 88 GLU A O 1
ATOM 688 N N . THR A 1 89 ? -7.164 -7.160 4.173 1.00 86.62 89 THR A N 1
ATOM 689 C CA . THR A 1 89 ? -8.276 -6.636 4.958 1.00 86.62 89 THR A CA 1
ATOM 690 C C . THR A 1 89 ? -8.672 -5.242 4.495 1.00 86.62 89 THR A C 1
ATOM 692 O O . THR A 1 89 ? -7.863 -4.322 4.396 1.00 86.62 89 THR A O 1
ATOM 695 N N . TYR A 1 90 ? -9.961 -5.102 4.221 1.00 87.62 90 TYR A N 1
ATOM 696 C CA . TYR A 1 90 ? -10.595 -3.874 3.743 1.00 87.62 90 TYR A CA 1
ATOM 697 C C . TYR A 1 90 ? -11.756 -3.452 4.650 1.00 87.62 90 TYR A C 1
ATOM 699 O O . TYR A 1 90 ? -12.502 -2.521 4.341 1.00 87.62 90 TYR A O 1
ATOM 707 N N . ILE A 1 91 ? -11.949 -4.178 5.755 1.00 90.19 91 ILE A N 1
ATOM 708 C CA . ILE A 1 91 ? -13.034 -3.976 6.706 1.00 90.19 91 ILE A CA 1
ATOM 709 C C . ILE A 1 91 ? -12.579 -4.347 8.116 1.00 90.19 91 ILE A C 1
ATOM 711 O O . ILE A 1 91 ? -11.994 -5.405 8.340 1.00 90.19 91 ILE A O 1
ATOM 715 N N . HIS A 1 92 ? -12.863 -3.478 9.078 1.00 89.75 92 HIS A N 1
ATOM 716 C CA . HIS A 1 92 ? -12.587 -3.701 10.489 1.00 89.75 92 HIS A CA 1
ATOM 717 C C . HIS A 1 92 ? -13.675 -3.064 11.353 1.00 89.75 92 HIS A C 1
ATOM 719 O O . HIS A 1 92 ? -14.103 -1.940 11.100 1.00 89.75 92 HIS A O 1
ATOM 725 N N . THR A 1 93 ? -14.128 -3.787 12.373 1.00 89.75 93 THR A N 1
ATOM 726 C CA . THR A 1 93 ? -15.133 -3.293 13.317 1.00 89.75 93 THR A CA 1
ATOM 727 C C . THR A 1 93 ? -14.439 -2.827 14.584 1.00 89.75 93 THR A C 1
ATOM 729 O O . THR A 1 93 ? -13.774 -3.614 15.250 1.00 89.75 93 THR A O 1
ATOM 732 N N . ILE A 1 94 ? -14.628 -1.555 14.910 1.00 86.38 94 ILE A N 1
ATOM 733 C CA . ILE A 1 94 ? -14.149 -0.919 16.129 1.00 86.38 94 ILE A CA 1
ATOM 734 C C . ILE A 1 94 ? -15.323 -0.909 17.110 1.00 86.38 94 ILE A C 1
ATOM 736 O O . ILE A 1 94 ? -16.370 -0.331 16.814 1.00 86.38 94 ILE A O 1
ATOM 740 N N . GLY A 1 95 ? -15.173 -1.590 18.242 1.00 84.06 95 GLY A N 1
ATOM 741 C CA . GLY A 1 95 ? -16.147 -1.605 19.337 1.00 84.06 95 GLY A CA 1
ATOM 742 C C . GLY A 1 95 ? -15.599 -0.909 20.582 1.00 84.06 95 GLY A C 1
ATOM 743 O O . GLY A 1 95 ? -14.408 -0.612 20.636 1.00 84.06 95 GLY A O 1
ATOM 744 N N . GLY A 1 96 ? -16.463 -0.672 21.571 1.00 77.06 96 GLY A N 1
ATOM 745 C CA . GLY A 1 96 ? -16.080 -0.003 22.821 1.00 77.06 96 GLY A CA 1
ATOM 746 C C . GLY A 1 96 ? -15.798 1.491 22.648 1.00 77.06 96 GLY A C 1
ATOM 747 O O . GLY A 1 96 ? -14.997 2.049 23.384 1.00 77.06 96 GLY A O 1
ATOM 748 N N . LEU A 1 97 ? -16.408 2.125 21.640 1.00 75.94 97 LEU A N 1
ATOM 749 C CA . LEU A 1 97 ? -16.347 3.576 21.464 1.00 75.94 97 LEU A CA 1
ATOM 750 C C . LEU A 1 97 ? -17.305 4.224 22.472 1.00 75.94 97 LEU A C 1
ATOM 752 O O . LEU A 1 97 ? -18.492 3.897 22.460 1.00 75.94 97 LEU A O 1
ATOM 756 N N . GLY A 1 98 ? -16.817 5.129 23.315 1.00 65.56 98 GLY A N 1
ATOM 757 C CA . GLY A 1 98 ? -17.621 5.880 24.277 1.00 65.56 98 GLY A CA 1
ATOM 758 C C . GLY A 1 98 ? -17.908 5.189 25.615 1.00 65.56 98 GLY A C 1
ATOM 759 O O . GLY A 1 98 ? -18.837 5.631 26.293 1.00 65.56 98 GLY A O 1
ATOM 760 N N . GLU A 1 99 ? -17.175 4.128 25.986 1.00 57.66 99 GLU A N 1
ATOM 761 C CA . GLU A 1 99 ? -17.207 3.548 27.351 1.00 57.66 99 GLU A CA 1
ATOM 762 C C . GLU A 1 99 ? -16.165 4.162 28.298 1.00 57.66 99 GLU A C 1
ATOM 764 O O . GLU A 1 99 ? -15.050 4.503 27.841 1.00 57.66 99 GLU A O 1
#

Solvent-accessible surface area (backbone atoms only — not comparable to full-atom values): 6331 Å² total; per-residue (Å²): 90,78,52,74,44,78,46,66,58,58,57,77,51,101,91,48,71,50,85,56,50,73,78,43,81,46,68,50,71,44,60,83,63,81,65,56,66,71,79,58,52,76,46,78,43,77,74,50,97,35,27,37,34,42,33,43,52,66,73,98,50,98,52,83,69,77,50,46,75,49,70,57,62,55,97,94,52,73,76,45,83,65,44,80,39,54,53,89,59,47,68,48,77,49,66,73,48,92,118

Secondary structure (DSSP, 8-state):
---EEEE----EETTEEPPPPPPEEEE---TTTSSSPPPPEEEEEEEETTEEEEEEE----SSPP-EEEE----TTSPPPPPEEEETT--EEEEE-TT-

Nearest PDB structures (foldseek):
  5mtm-assembly1_B  TM=7.340E-01  e=6.446E-02  Mus musculus
  4gh7-assembly1_B  TM=5.947E-01  e=7.179E-02  Homo sapiens
  5n47-assembly1_B  TM=5.985E-01  e=1.370E-01  Homo sapiens
  3ch8-assembly1_A  TM=5.644E-01  e=3.762E-02  Homo sapiens
  6zzc-assembly2_F-2  TM=6.183E-01  e=2.225E-01  Mus musculus